Protein AF-A0A266ND96-F1 (afdb_monomer_lite)

Radius of gyration: 17.89 Å; chains: 1; bounding box: 35×26×76 Å

Foldseek 3Di:
DDDPPQDPVNVCVVVLQFFDDVNHGLVVCLVVLLPLVSLVSLLVSQLCSQVVDDQLDGAAGDLSSLLSNLVNCVVVLNLVSNLVSLVSLVVRLVRVCVHPCNVVVVHDPNCPDPSNVSSPPSNVVSVVSVVVVVVVVVVPD

pLDDT: mean 90.9, std 13.11, range [39.69, 98.81]

Organism: NCBI:txid86185

Sequence (141 aa):
MSFPNMSSKDLMRKSNALAVVDGRPTHELADQKYDIDAMLQCCDAEDINYWGQQEGARLCAAPFYFERAAILHRRNKDYSGEIAICMRWKAITDDYKGQSIVKAKHAALTHKGPRSIAILSRPAKAKELLRKQNASAKSGG

Structure (mmCIF, N/CA/C/O backbone):
data_AF-A0A266ND96-F1
#
_entry.id   AF-A0A266ND96-F1
#
loop_
_atom_site.group_PDB
_atom_site.id
_atom_site.type_symbol
_atom_site.label_atom_id
_atom_site.label_alt_id
_atom_site.label_comp_id
_atom_site.label_asym_id
_atom_site.label_entity_id
_atom_site.label_seq_id
_atom_site.pdbx_PDB_ins_code
_atom_site.Cartn_x
_atom_site.Cartn_y
_atom_site.Cartn_z
_atom_site.occupancy
_atom_site.B_iso_or_equiv
_atom_site.auth_seq_id
_atom_site.auth_comp_id
_atom_site.auth_asym_id
_atom_site.auth_atom_id
_atom_site.pdbx_PDB_model_num
ATOM 1 N N . MET A 1 1 ? 2.801 -10.777 -44.236 1.00 39.69 1 MET A N 1
ATOM 2 C CA . MET A 1 1 ? 3.002 -11.139 -42.816 1.00 39.69 1 MET A CA 1
ATOM 3 C C . MET A 1 1 ? 2.271 -10.106 -41.975 1.00 39.69 1 MET A C 1
ATOM 5 O O . MET A 1 1 ? 2.645 -8.945 -42.030 1.00 39.69 1 MET A O 1
ATOM 9 N N . SER A 1 2 ? 1.183 -10.484 -41.300 1.00 43.53 2 SER A N 1
ATOM 10 C CA . SER A 1 2 ? 0.468 -9.578 -40.394 1.00 43.53 2 SER A CA 1
ATOM 11 C C . SER A 1 2 ? 1.126 -9.678 -39.023 1.00 43.53 2 SER A C 1
ATOM 13 O O . SER A 1 2 ? 1.131 -10.758 -38.436 1.00 43.53 2 SER A O 1
ATOM 15 N N . PHE A 1 3 ? 1.708 -8.590 -38.523 1.00 51.47 3 PHE A N 1
ATOM 16 C CA . PHE A 1 3 ? 2.118 -8.537 -37.123 1.00 51.47 3 PHE A CA 1
ATOM 17 C C . PHE A 1 3 ? 0.842 -8.600 -36.270 1.00 51.47 3 PHE A C 1
ATOM 19 O O . PHE A 1 3 ? -0.092 -7.842 -36.548 1.00 51.47 3 PHE A O 1
ATOM 26 N N . PRO A 1 4 ? 0.732 -9.512 -35.287 1.00 61.84 4 PRO A N 1
ATOM 27 C CA . PRO A 1 4 ? -0.412 -9.504 -34.391 1.00 61.84 4 PRO A CA 1
ATOM 28 C C . PRO A 1 4 ? -0.446 -8.149 -33.681 1.00 61.84 4 PRO A C 1
ATOM 30 O O . PRO A 1 4 ? 0.571 -7.697 -33.154 1.00 61.84 4 PRO A O 1
ATOM 33 N N . ASN A 1 5 ? -1.609 -7.498 -33.713 1.00 64.38 5 ASN A N 1
ATOM 34 C CA . ASN A 1 5 ? -1.848 -6.205 -33.084 1.00 64.38 5 ASN A CA 1
ATOM 35 C C . ASN A 1 5 ? -1.831 -6.414 -31.560 1.00 64.38 5 ASN A C 1
ATOM 37 O O . ASN A 1 5 ? -2.857 -6.682 -30.941 1.00 64.38 5 ASN A O 1
ATOM 41 N N . MET A 1 6 ? -0.632 -6.447 -30.981 1.00 61.56 6 MET A N 1
ATOM 42 C CA . MET A 1 6 ? -0.412 -6.764 -29.575 1.00 61.56 6 MET A CA 1
ATOM 43 C C . MET A 1 6 ? -0.661 -5.498 -28.759 1.00 61.56 6 MET A C 1
ATOM 45 O O . MET A 1 6 ? -0.001 -4.481 -28.971 1.00 61.56 6 MET A O 1
ATOM 49 N N . SER A 1 7 ? -1.634 -5.539 -27.850 1.00 73.00 7 SER A N 1
ATOM 50 C CA . SER A 1 7 ? -1.958 -4.386 -27.010 1.00 73.00 7 SER A CA 1
ATOM 51 C C . SER A 1 7 ? -0.814 -4.095 -26.037 1.00 73.00 7 SER A C 1
ATOM 53 O O . SER A 1 7 ? -0.129 -5.014 -25.581 1.00 73.00 7 SER A O 1
ATOM 55 N N . SER A 1 8 ? -0.649 -2.835 -25.620 1.00 63.75 8 SER A N 1
ATOM 56 C CA . SER A 1 8 ? 0.262 -2.475 -24.522 1.00 63.75 8 SER A CA 1
ATOM 57 C C . SER A 1 8 ? 0.001 -3.308 -23.262 1.00 63.75 8 SER A C 1
ATOM 59 O O . SER A 1 8 ? 0.939 -3.624 -22.535 1.00 63.75 8 SER A O 1
ATOM 61 N N . LYS A 1 9 ? -1.254 -3.727 -23.024 1.00 62.34 9 LYS A N 1
ATOM 62 C CA . LYS A 1 9 ? -1.605 -4.650 -21.933 1.00 62.34 9 LYS A CA 1
ATOM 63 C C . LYS A 1 9 ? -0.952 -6.027 -22.103 1.00 62.34 9 LYS A C 1
ATOM 65 O O . LYS A 1 9 ? -0.411 -6.558 -21.137 1.00 62.34 9 LYS A O 1
ATOM 70 N N . ASP A 1 10 ? -0.958 -6.584 -23.311 1.00 65.75 10 ASP A N 1
ATOM 71 C CA . ASP A 1 10 ? -0.377 -7.902 -23.600 1.00 65.75 10 ASP A CA 1
ATOM 72 C C . ASP A 1 10 ? 1.150 -7.882 -23.506 1.00 65.75 10 ASP A C 1
ATOM 74 O O . ASP A 1 10 ? 1.757 -8.831 -23.007 1.00 65.75 10 ASP A O 1
ATOM 78 N N . LEU A 1 11 ? 1.771 -6.777 -23.931 1.00 63.50 11 LEU A N 1
ATOM 79 C CA . LEU A 1 11 ? 3.212 -6.569 -23.808 1.00 63.50 11 LEU A CA 1
ATOM 80 C C . LEU A 1 11 ? 3.641 -6.491 -22.332 1.00 63.50 11 LEU A C 1
ATOM 82 O O . LEU A 1 11 ? 4.574 -7.179 -21.926 1.00 63.50 11 LEU A O 1
ATOM 86 N N . MET A 1 12 ? 2.907 -5.721 -21.521 1.00 65.00 12 MET A N 1
ATOM 87 C CA . MET A 1 12 ? 3.148 -5.554 -20.079 1.00 65.00 12 MET A CA 1
ATOM 88 C C . MET A 1 12 ? 2.914 -6.846 -19.280 1.00 65.00 12 MET A C 1
ATOM 90 O O . MET A 1 12 ? 3.612 -7.129 -18.304 1.00 65.00 12 MET A O 1
ATOM 94 N N . ARG A 1 13 ? 1.929 -7.653 -19.696 1.00 60.56 13 ARG A N 1
ATOM 95 C CA . ARG A 1 13 ? 1.644 -8.961 -19.092 1.00 60.56 13 ARG A CA 1
ATOM 96 C C . ARG A 1 13 ? 2.748 -9.969 -19.406 1.00 60.56 13 ARG A C 1
ATOM 98 O O . ARG A 1 13 ? 3.150 -10.719 -18.526 1.00 60.56 13 ARG A O 1
ATOM 105 N N . LYS A 1 14 ? 3.282 -9.951 -20.634 1.00 58.12 14 LYS A N 1
ATOM 106 C CA . LYS A 1 14 ? 4.436 -10.777 -21.031 1.00 58.12 14 LYS A CA 1
ATOM 107 C C . LYS A 1 14 ? 5.743 -10.348 -20.368 1.00 58.12 14 LYS A C 1
ATOM 109 O O . LYS A 1 14 ? 6.602 -11.193 -20.152 1.00 58.12 14 LYS A O 1
ATOM 114 N N . SER A 1 15 ? 5.896 -9.068 -20.035 1.00 61.22 15 SER A N 1
ATOM 115 C CA . SER A 1 15 ? 7.091 -8.549 -19.364 1.00 61.22 15 SER A CA 1
ATOM 116 C C . SER A 1 15 ? 7.071 -8.720 -17.841 1.00 61.22 15 SER A C 1
ATOM 118 O O . SER A 1 15 ? 7.961 -8.194 -17.180 1.00 61.22 15 SER A O 1
ATOM 120 N N . ASN A 1 16 ? 6.059 -9.394 -17.275 1.00 60.94 16 ASN A N 1
ATOM 121 C CA . ASN A 1 16 ? 5.882 -9.557 -15.828 1.00 60.94 16 ASN A CA 1
ATOM 122 C C . ASN A 1 16 ? 5.851 -8.213 -15.062 1.00 60.94 16 ASN A C 1
ATOM 124 O O . ASN A 1 16 ? 6.281 -8.131 -13.918 1.00 60.94 16 ASN A O 1
ATOM 128 N N . ALA A 1 17 ? 5.395 -7.135 -15.715 1.00 69.81 17 ALA A N 1
ATOM 129 C CA . ALA A 1 17 ? 5.462 -5.780 -15.158 1.00 69.81 17 ALA A CA 1
ATOM 130 C C . ALA A 1 17 ? 4.216 -5.395 -14.342 1.00 69.81 17 ALA A C 1
ATOM 132 O O . ALA A 1 17 ? 4.238 -4.401 -13.617 1.00 69.81 17 ALA A O 1
ATOM 133 N N . LEU A 1 18 ? 3.123 -6.154 -14.470 1.00 84.12 18 LEU A N 1
ATOM 134 C CA . LEU A 1 18 ? 1.852 -5.883 -13.802 1.00 84.12 18 LEU A CA 1
ATOM 135 C C . LEU A 1 18 ? 1.557 -6.950 -12.752 1.00 84.12 18 LEU A C 1
ATOM 137 O O . LEU A 1 18 ? 1.539 -8.139 -13.065 1.00 84.12 18 LEU A O 1
ATOM 141 N N . ALA A 1 19 ? 1.223 -6.504 -11.543 1.00 92.25 19 ALA A N 1
ATOM 142 C CA . ALA A 1 19 ? 0.647 -7.360 -10.519 1.00 92.25 19 ALA A CA 1
ATOM 143 C C . ALA A 1 19 ? -0.711 -7.916 -10.978 1.00 92.25 19 ALA A C 1
ATOM 145 O O . ALA A 1 19 ? -1.517 -7.199 -11.587 1.00 92.25 19 ALA A O 1
ATOM 146 N N . VAL A 1 20 ? -0.971 -9.190 -10.675 1.00 93.06 20 VAL A N 1
ATOM 147 C CA . VAL A 1 20 ? -2.194 -9.896 -11.079 1.00 93.06 20 VAL A CA 1
ATOM 148 C C . VAL A 1 20 ? -2.824 -10.664 -9.918 1.00 93.06 20 VAL A C 1
ATOM 150 O O . VAL A 1 20 ? -2.121 -11.275 -9.120 1.00 93.06 20 VAL A O 1
ATOM 153 N N . VAL A 1 21 ? -4.155 -10.672 -9.872 1.00 93.88 21 VAL A N 1
ATOM 154 C CA . VAL A 1 21 ? -4.988 -11.493 -8.980 1.00 93.88 21 VAL A CA 1
ATOM 155 C C . VAL A 1 21 ? -5.869 -12.361 -9.871 1.00 93.88 21 VAL A C 1
ATOM 157 O O . VAL A 1 21 ? -6.577 -11.832 -10.727 1.00 93.88 21 VAL A O 1
ATOM 160 N N . ASP A 1 22 ? -5.775 -13.686 -9.743 1.00 90.88 22 ASP A N 1
ATOM 161 C CA . ASP A 1 22 ? -6.492 -14.654 -10.593 1.00 90.88 22 ASP A CA 1
ATOM 162 C C . ASP A 1 22 ? -6.347 -14.358 -12.097 1.00 90.88 22 ASP A C 1
ATOM 164 O O . ASP A 1 22 ? -7.289 -14.378 -12.890 1.00 90.88 22 ASP A O 1
ATOM 168 N N . GLY A 1 23 ? -5.123 -13.993 -12.488 1.00 88.62 23 GLY A N 1
ATOM 169 C CA . GLY A 1 23 ? -4.773 -13.605 -13.850 1.00 88.62 23 GLY A CA 1
ATOM 170 C C . GLY A 1 23 ? -5.221 -12.198 -14.254 1.00 88.62 23 GLY A C 1
ATOM 171 O O . GLY A 1 23 ? -4.776 -11.716 -15.293 1.00 88.62 23 GLY A O 1
ATOM 172 N N . ARG A 1 24 ? -6.041 -11.492 -13.477 1.00 91.31 24 ARG A N 1
ATOM 173 C CA . ARG A 1 24 ? -6.498 -10.133 -13.798 1.00 91.31 24 ARG A CA 1
ATOM 174 C C . ARG A 1 24 ? -5.531 -9.087 -13.243 1.00 91.31 24 ARG A C 1
ATOM 176 O O . ARG A 1 24 ? -5.165 -9.183 -12.075 1.00 91.31 24 ARG A O 1
ATOM 183 N N . PRO A 1 25 ? -5.118 -8.075 -14.025 1.00 92.81 25 PRO A N 1
ATOM 184 C CA . PRO A 1 25 ? -4.327 -6.969 -13.497 1.00 92.81 25 PRO A CA 1
ATOM 185 C C . PRO A 1 25 ? -5.027 -6.279 -12.321 1.00 92.81 25 PRO A C 1
ATOM 187 O O . PRO A 1 25 ? -6.227 -6.008 -12.391 1.00 92.81 25 PRO A O 1
ATOM 190 N N . THR A 1 26 ? -4.277 -5.923 -11.277 1.00 94.50 26 THR A N 1
ATOM 191 C CA . THR A 1 26 ? -4.825 -5.297 -10.056 1.00 94.50 26 THR A CA 1
ATOM 192 C C . THR A 1 26 ? -5.664 -4.046 -10.350 1.00 94.50 26 THR A C 1
ATOM 194 O O . THR A 1 26 ? -6.678 -3.805 -9.690 1.00 94.50 26 THR A O 1
ATOM 197 N N . HIS A 1 27 ? -5.312 -3.248 -11.371 1.00 92.88 27 HIS A N 1
ATOM 198 C CA . HIS A 1 27 ? -6.068 -2.041 -11.760 1.00 92.88 27 HIS A CA 1
ATOM 199 C C . HIS A 1 27 ? -7.513 -2.321 -12.186 1.00 92.88 27 HIS A C 1
ATOM 201 O O . HIS A 1 27 ? -8.370 -1.459 -12.011 1.00 92.88 27 HIS A O 1
ATOM 207 N N . GLU A 1 28 ? -7.814 -3.526 -12.669 1.00 94.44 28 GLU A N 1
ATOM 208 C CA . GLU A 1 28 ? -9.177 -3.937 -13.030 1.00 94.44 28 GLU A CA 1
ATOM 209 C C . GLU A 1 28 ? -10.031 -4.314 -11.806 1.00 94.44 28 GLU A C 1
ATOM 211 O O . GLU A 1 28 ? -11.235 -4.529 -11.935 1.00 94.44 28 GLU A O 1
ATOM 216 N N . LEU A 1 29 ? -9.428 -4.384 -10.615 1.00 94.94 29 LEU A N 1
ATOM 217 C CA . LEU A 1 29 ? -10.104 -4.613 -9.334 1.00 94.94 29 LEU A CA 1
ATOM 218 C C . LEU A 1 29 ? -10.293 -3.319 -8.527 1.00 94.94 29 LEU A C 1
ATOM 220 O O . LEU A 1 29 ? -10.800 -3.351 -7.407 1.00 94.94 29 LEU A O 1
ATOM 224 N N . ALA A 1 30 ? -9.917 -2.159 -9.077 1.00 95.25 30 ALA A N 1
ATOM 225 C CA . ALA A 1 30 ? -9.980 -0.882 -8.364 1.00 95.25 30 ALA A CA 1
ATOM 226 C C . ALA A 1 30 ? -11.407 -0.477 -7.940 1.00 95.25 30 ALA A C 1
ATOM 228 O O . ALA A 1 30 ? -11.570 0.223 -6.938 1.00 95.25 30 ALA A O 1
ATOM 229 N N . ASP A 1 31 ? -12.444 -0.936 -8.643 1.00 96.25 31 ASP A N 1
ATOM 230 C CA . ASP A 1 31 ? -13.841 -0.668 -8.276 1.00 96.25 31 ASP A CA 1
ATOM 231 C C . ASP A 1 31 ? -14.291 -1.440 -7.028 1.00 96.25 31 ASP A C 1
ATOM 233 O O . ASP A 1 31 ? -15.176 -0.985 -6.301 1.00 96.25 31 ASP A O 1
ATOM 237 N N . GLN A 1 32 ? -13.597 -2.527 -6.681 1.00 96.62 32 GLN A N 1
ATOM 238 C CA . GLN A 1 32 ? -13.823 -3.306 -5.460 1.00 96.62 32 GLN A CA 1
ATOM 239 C C . GLN A 1 32 ? -13.165 -2.663 -4.227 1.00 96.62 32 GLN A C 1
ATOM 241 O O . GLN A 1 32 ? -12.996 -3.293 -3.192 1.00 96.62 32 GLN A O 1
ATOM 246 N N . LYS A 1 33 ? -12.820 -1.369 -4.281 1.00 96.44 33 LYS A N 1
ATOM 247 C CA . LYS A 1 33 ? -12.107 -0.627 -3.221 1.00 96.44 33 LYS A CA 1
ATOM 248 C C . LYS A 1 33 ? -12.758 -0.625 -1.836 1.00 96.44 33 LYS A C 1
ATOM 250 O O . LYS A 1 33 ? -12.165 -0.075 -0.904 1.00 96.44 33 LYS A O 1
ATOM 255 N N . TYR A 1 34 ? -13.998 -1.083 -1.707 1.00 97.62 34 TYR A N 1
ATOM 256 C CA . TYR A 1 34 ? -14.720 -1.177 -0.436 1.00 97.62 34 TYR A CA 1
ATOM 257 C C . TYR A 1 34 ? -14.737 -2.593 0.149 1.00 97.62 34 TYR A C 1
ATOM 259 O O . TYR A 1 34 ? -15.157 -2.743 1.292 1.00 97.62 34 TYR A O 1
ATOM 267 N N . ASP A 1 35 ? -14.265 -3.579 -0.609 1.00 97.94 35 ASP A N 1
ATOM 268 C CA . ASP A 1 35 ? -14.108 -4.969 -0.204 1.00 97.94 35 ASP A CA 1
ATOM 269 C C . ASP A 1 35 ? -12.700 -5.165 0.378 1.00 97.94 35 ASP A C 1
ATOM 271 O O . ASP A 1 35 ? -11.700 -4.820 -0.258 1.00 97.94 35 ASP A O 1
ATOM 275 N N . ILE A 1 36 ? -12.617 -5.640 1.623 1.00 97.81 36 ILE A N 1
ATOM 276 C CA . ILE A 1 36 ? -11.327 -5.834 2.293 1.00 97.81 36 ILE A CA 1
ATOM 277 C C . ILE A 1 36 ? -10.551 -6.990 1.671 1.00 97.81 36 ILE A C 1
ATOM 279 O O . ILE A 1 36 ? -9.354 -6.833 1.442 1.00 97.81 36 ILE A O 1
ATOM 283 N N . ASP A 1 37 ? -11.214 -8.091 1.332 1.00 98.00 37 ASP A N 1
ATOM 284 C CA . ASP A 1 37 ? -10.555 -9.294 0.832 1.00 98.00 37 ASP A CA 1
ATOM 285 C C . ASP A 1 37 ? -9.969 -9.024 -0.555 1.00 98.00 37 ASP A C 1
ATOM 287 O O . ASP A 1 37 ? -8.792 -9.298 -0.796 1.00 98.00 37 ASP A O 1
ATOM 291 N N . ALA A 1 38 ? -10.723 -8.337 -1.419 1.00 97.75 38 ALA A N 1
ATOM 292 C CA . ALA A 1 38 ? -10.223 -7.904 -2.723 1.00 97.75 38 ALA A CA 1
ATOM 293 C C . ALA A 1 38 ? -9.006 -6.965 -2.605 1.00 97.75 38 ALA A C 1
ATOM 295 O O . ALA A 1 38 ? -8.040 -7.075 -3.363 1.00 97.75 38 ALA A O 1
ATOM 296 N N . MET A 1 39 ? -9.015 -6.024 -1.650 1.00 98.44 39 MET A N 1
ATOM 297 C CA . MET A 1 39 ? -7.873 -5.122 -1.450 1.00 98.44 39 MET A CA 1
ATOM 298 C C . MET A 1 39 ? -6.655 -5.836 -0.868 1.00 98.44 39 MET A C 1
ATOM 300 O O . MET A 1 39 ? -5.534 -5.480 -1.232 1.00 98.44 39 MET A O 1
ATOM 304 N N . LEU A 1 40 ? -6.852 -6.833 -0.003 1.00 98.56 40 LEU A N 1
ATOM 305 C CA . LEU A 1 40 ? -5.769 -7.654 0.533 1.00 98.56 40 LEU A CA 1
ATOM 306 C C . LEU A 1 40 ? -5.133 -8.520 -0.555 1.00 98.56 40 LEU A C 1
ATOM 308 O O . LEU A 1 40 ? -3.913 -8.485 -0.699 1.00 98.56 40 LEU A O 1
ATOM 312 N N . GLN A 1 41 ? -5.939 -9.174 -1.394 1.00 98.31 41 GLN A N 1
ATOM 313 C CA . GLN A 1 41 ? -5.445 -9.914 -2.559 1.00 98.31 41 GLN A CA 1
ATOM 314 C C . GLN A 1 41 ? -4.633 -9.017 -3.500 1.00 98.31 41 GLN A C 1
ATOM 316 O O . GLN A 1 41 ? -3.557 -9.402 -3.957 1.00 98.31 41 GLN A O 1
ATOM 321 N N . CYS A 1 42 ? -5.096 -7.787 -3.750 1.00 98.31 42 CYS A N 1
ATOM 322 C CA . CYS A 1 42 ? -4.317 -6.820 -4.518 1.00 98.31 42 CYS A CA 1
ATOM 323 C C . CYS A 1 42 ? -3.009 -6.427 -3.816 1.00 98.31 42 CYS A C 1
ATOM 325 O O . CYS A 1 42 ? -1.989 -6.323 -4.486 1.00 98.31 42 CYS A O 1
ATOM 327 N N . CYS A 1 43 ? -2.997 -6.225 -2.492 1.00 98.56 43 CYS A N 1
ATOM 328 C CA . CYS A 1 43 ? -1.751 -5.956 -1.762 1.00 98.56 43 CYS A CA 1
ATOM 329 C C . CYS A 1 43 ? -0.759 -7.119 -1.901 1.00 98.56 43 CYS A C 1
ATOM 331 O O . CYS A 1 43 ? 0.429 -6.883 -2.106 1.00 98.56 43 CYS A O 1
ATOM 333 N N . ASP A 1 44 ? -1.238 -8.361 -1.813 1.00 98.31 44 ASP A N 1
ATOM 334 C CA . ASP A 1 44 ? -0.411 -9.562 -1.949 1.00 98.31 44 ASP A CA 1
ATOM 335 C C . ASP A 1 44 ? 0.166 -9.685 -3.361 1.00 98.31 44 ASP A C 1
ATOM 337 O O . ASP A 1 44 ? 1.368 -9.895 -3.517 1.00 98.31 44 ASP A O 1
ATOM 341 N N . ALA A 1 45 ? -0.654 -9.462 -4.390 1.00 97.69 45 ALA A N 1
ATOM 342 C CA . ALA A 1 45 ? -0.199 -9.445 -5.776 1.00 97.69 45 ALA A CA 1
ATOM 343 C C . ALA A 1 45 ? 0.845 -8.348 -6.037 1.00 97.69 45 ALA A C 1
ATOM 345 O O . ALA A 1 45 ? 1.844 -8.593 -6.713 1.00 97.69 45 ALA A O 1
ATOM 346 N N . GLU A 1 46 ? 0.633 -7.143 -5.501 1.00 97.75 46 GLU A N 1
ATOM 347 C CA . GLU A 1 46 ? 1.570 -6.023 -5.633 1.00 97.75 46 GLU A CA 1
ATOM 348 C C . GLU A 1 46 ? 2.894 -6.292 -4.907 1.00 97.75 46 GLU A C 1
ATOM 350 O O . GLU A 1 46 ? 3.952 -6.005 -5.464 1.00 97.75 46 GLU A O 1
ATOM 355 N N . ASP A 1 47 ? 2.860 -6.883 -3.708 1.00 97.12 47 ASP A N 1
ATOM 356 C CA . ASP A 1 47 ? 4.070 -7.290 -2.986 1.00 97.12 47 ASP A CA 1
ATOM 357 C C . ASP A 1 47 ? 4.835 -8.374 -3.748 1.00 97.12 47 ASP A C 1
ATOM 359 O O . ASP A 1 47 ? 6.028 -8.218 -4.005 1.00 97.12 47 ASP A O 1
ATOM 363 N N . ILE A 1 48 ? 4.162 -9.457 -4.147 1.00 96.44 48 ILE A N 1
ATOM 364 C CA . ILE A 1 48 ? 4.787 -10.562 -4.890 1.00 96.44 48 ILE A CA 1
ATOM 365 C C . ILE A 1 48 ? 5.414 -10.037 -6.183 1.00 96.44 48 ILE A C 1
ATOM 367 O O . ILE A 1 48 ? 6.563 -10.358 -6.488 1.00 96.44 48 ILE A O 1
ATOM 371 N N . ASN A 1 49 ? 4.698 -9.184 -6.916 1.00 95.75 49 ASN A N 1
ATOM 372 C CA . ASN A 1 49 ? 5.214 -8.559 -8.127 1.00 95.75 49 ASN A CA 1
ATOM 373 C C . ASN A 1 49 ? 6.406 -7.637 -7.832 1.00 95.75 49 ASN A C 1
ATOM 375 O O . ASN A 1 49 ? 7.406 -7.673 -8.544 1.00 95.75 49 ASN A O 1
ATOM 379 N N . TYR A 1 50 ? 6.339 -6.812 -6.786 1.00 96.06 50 TYR A N 1
ATOM 380 C CA . TYR A 1 50 ? 7.439 -5.926 -6.413 1.00 96.06 50 TYR A CA 1
ATOM 381 C C . TYR A 1 50 ? 8.703 -6.712 -6.067 1.00 96.06 50 TYR A C 1
ATOM 383 O O . TYR A 1 50 ? 9.761 -6.449 -6.641 1.00 96.06 50 TYR A O 1
ATOM 391 N N . TRP A 1 51 ? 8.595 -7.696 -5.170 1.00 96.25 51 TRP A N 1
ATOM 392 C CA . TRP A 1 51 ? 9.722 -8.487 -4.671 1.00 96.25 51 TRP A CA 1
ATOM 393 C C . TRP A 1 51 ? 10.225 -9.534 -5.677 1.00 96.25 51 TRP A C 1
ATOM 395 O O . TRP A 1 51 ? 11.406 -9.880 -5.646 1.00 96.25 51 TRP A O 1
ATOM 405 N N . GLY A 1 52 ? 9.391 -9.957 -6.631 1.00 94.25 52 GLY A N 1
ATOM 406 C CA . GLY A 1 52 ? 9.774 -10.853 -7.728 1.00 94.25 52 GLY A CA 1
ATOM 407 C C . GLY A 1 52 ? 10.556 -10.189 -8.869 1.00 94.25 52 GLY A C 1
ATOM 408 O O . GLY A 1 52 ? 11.145 -10.887 -9.691 1.00 94.25 52 GLY A O 1
ATOM 409 N N . GLN A 1 53 ? 10.587 -8.854 -8.936 1.00 93.19 53 GLN A N 1
ATOM 410 C CA . GLN A 1 53 ? 11.375 -8.120 -9.9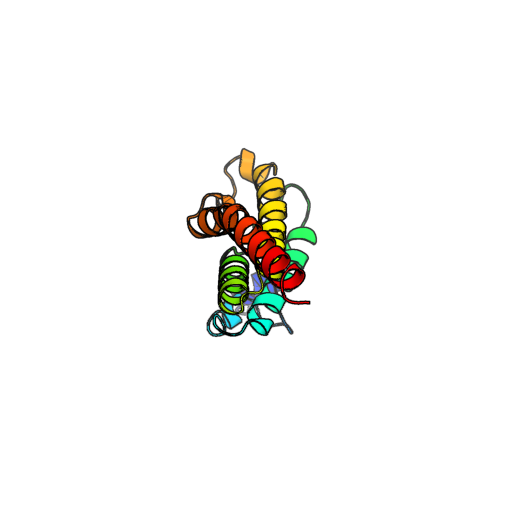34 1.00 93.19 53 GLN A CA 1
ATOM 411 C C . GLN A 1 53 ? 12.886 -8.163 -9.651 1.00 93.19 53 GLN A C 1
ATOM 413 O O . GLN A 1 53 ? 13.336 -8.510 -8.559 1.00 93.19 53 GLN A O 1
ATOM 418 N N . GLN A 1 54 ? 13.690 -7.765 -10.640 1.00 91.38 54 GLN A N 1
ATOM 419 C CA . GLN A 1 54 ? 15.137 -7.653 -10.478 1.00 91.38 54 GLN A CA 1
ATOM 420 C C . GLN A 1 54 ? 15.503 -6.504 -9.526 1.00 91.38 54 GLN A C 1
ATOM 422 O O . GLN A 1 54 ? 15.075 -5.361 -9.707 1.00 91.38 54 GLN A O 1
ATOM 427 N N . GLU A 1 55 ? 16.341 -6.798 -8.530 1.00 92.12 55 GLU A N 1
ATOM 428 C CA . GLU A 1 55 ? 16.858 -5.796 -7.599 1.00 92.12 55 GLU A CA 1
ATOM 429 C C . GLU A 1 55 ? 17.614 -4.675 -8.332 1.00 92.12 55 GLU A C 1
ATOM 431 O O . GLU A 1 55 ? 18.344 -4.905 -9.295 1.00 92.12 55 GLU A O 1
ATOM 436 N N . GLY A 1 56 ? 17.411 -3.433 -7.884 1.00 90.50 56 GLY A N 1
ATOM 437 C CA . GLY A 1 56 ? 18.008 -2.240 -8.485 1.00 90.50 56 GLY A CA 1
ATOM 438 C C . GLY A 1 56 ? 17.270 -1.698 -9.714 1.00 90.50 56 GLY A C 1
ATOM 439 O O . GLY A 1 56 ? 17.562 -0.567 -10.113 1.00 90.50 56 GLY A O 1
ATOM 440 N N . ALA A 1 57 ? 16.313 -2.455 -10.266 1.00 90.06 57 ALA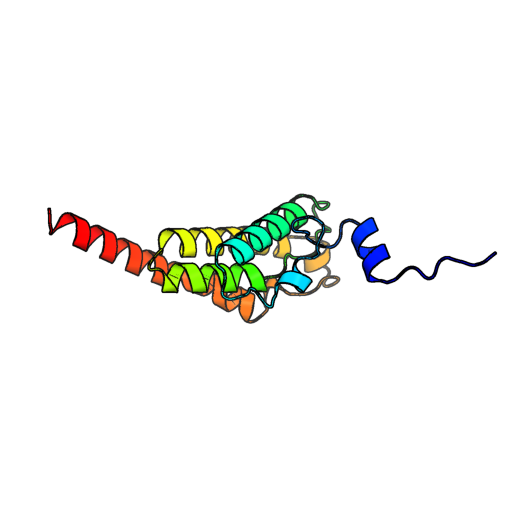 A N 1
ATOM 441 C CA . ALA A 1 57 ? 15.483 -2.072 -11.408 1.00 90.06 57 ALA A CA 1
ATOM 442 C C . ALA A 1 57 ? 13.973 -2.351 -11.212 1.00 90.06 57 ALA A C 1
ATOM 444 O O . ALA A 1 57 ? 13.223 -2.387 -12.187 1.00 90.06 57 ALA A O 1
ATOM 445 N N . ARG A 1 58 ? 13.503 -2.545 -9.972 1.00 93.31 58 ARG A N 1
ATOM 446 C CA . ARG A 1 58 ? 12.090 -2.821 -9.671 1.00 93.31 58 ARG A CA 1
ATOM 447 C C . ARG A 1 58 ? 11.242 -1.580 -9.932 1.00 93.31 58 ARG A C 1
ATOM 449 O O . ARG A 1 58 ? 11.528 -0.502 -9.410 1.00 93.31 58 ARG A O 1
ATOM 456 N N . LEU A 1 59 ? 10.142 -1.751 -10.649 1.00 92.81 59 LEU A N 1
ATOM 457 C CA . LEU A 1 59 ? 9.036 -0.807 -10.705 1.00 92.81 59 LEU A CA 1
ATOM 458 C C . LEU A 1 59 ? 8.304 -0.799 -9.360 1.00 92.81 59 LEU A C 1
ATOM 460 O O . LEU A 1 59 ? 8.077 -1.847 -8.758 1.00 92.81 59 LEU A O 1
ATOM 464 N N . CYS A 1 60 ? 7.933 0.391 -8.885 1.00 94.88 60 CYS A N 1
ATOM 465 C CA . CYS A 1 60 ? 7.234 0.539 -7.609 1.00 94.88 60 CYS A CA 1
ATOM 466 C C . CYS A 1 60 ? 5.857 -0.131 -7.645 1.00 94.88 60 CYS A C 1
ATOM 468 O O . CYS A 1 60 ? 5.130 0.024 -8.627 1.00 94.88 60 CYS A O 1
ATOM 470 N N . ALA A 1 61 ? 5.474 -0.774 -6.542 1.00 96.38 61 ALA A N 1
ATOM 471 C CA . ALA A 1 61 ? 4.105 -1.224 -6.322 1.00 96.38 61 ALA A CA 1
ATOM 472 C C . ALA A 1 61 ? 3.110 -0.050 -6.333 1.00 96.38 61 ALA A C 1
ATOM 474 O O . ALA A 1 61 ? 3.449 1.093 -5.995 1.00 96.38 61 ALA A O 1
ATOM 475 N N . ALA A 1 62 ? 1.853 -0.333 -6.667 1.00 95.88 62 ALA A N 1
ATOM 476 C CA . ALA A 1 62 ? 0.792 0.665 -6.645 1.00 95.88 62 ALA A CA 1
ATOM 477 C C . ALA A 1 62 ? 0.318 0.959 -5.199 1.00 95.88 62 ALA A C 1
ATOM 479 O O . ALA A 1 62 ? -0.302 0.101 -4.570 1.00 95.88 62 ALA A O 1
ATOM 480 N N . PRO A 1 63 ? 0.483 2.191 -4.660 1.00 98.00 63 PRO A N 1
ATOM 481 C CA . PRO A 1 63 ? 0.085 2.517 -3.282 1.00 98.00 63 PRO A CA 1
ATOM 482 C C . PRO A 1 63 ? -1.428 2.462 -3.041 1.00 98.00 63 PRO A C 1
ATOM 484 O O . PRO A 1 63 ? -1.870 2.443 -1.896 1.00 98.00 63 PRO A O 1
ATOM 487 N N . PHE A 1 64 ? -2.237 2.490 -4.103 1.00 98.19 64 PHE A N 1
ATOM 488 C CA . PHE A 1 64 ? -3.694 2.552 -4.006 1.00 98.19 64 PHE A CA 1
ATOM 489 C C . PHE A 1 64 ? -4.268 1.433 -3.125 1.00 98.19 64 PHE A C 1
ATOM 491 O O . PHE A 1 64 ? -5.048 1.721 -2.219 1.00 98.19 64 PHE A O 1
ATOM 498 N N . TYR A 1 65 ? -3.857 0.184 -3.346 1.00 98.44 65 TYR A N 1
ATOM 499 C CA . TYR A 1 65 ? -4.416 -0.973 -2.638 1.00 98.44 65 TYR A CA 1
ATOM 500 C C . TYR A 1 65 ? -4.023 -0.983 -1.163 1.00 98.44 65 TYR A C 1
ATOM 502 O O . TYR A 1 65 ? -4.887 -1.152 -0.306 1.00 98.44 65 TYR A O 1
ATOM 510 N N . PHE A 1 66 ? -2.760 -0.669 -0.858 1.00 98.75 66 PHE A N 1
ATOM 511 C CA . PHE A 1 66 ? -2.273 -0.536 0.516 1.00 98.75 66 PHE A CA 1
ATOM 512 C C . PHE A 1 66 ? -3.026 0.558 1.283 1.00 98.75 66 PHE A C 1
ATOM 514 O O . PHE A 1 66 ? -3.421 0.366 2.433 1.00 98.75 66 PHE A O 1
ATOM 521 N N . GLU A 1 67 ? -3.289 1.706 0.652 1.00 98.75 67 GLU A N 1
ATOM 522 C CA . GLU A 1 67 ? -4.082 2.765 1.279 1.00 98.75 67 GLU A CA 1
ATOM 523 C C . GLU A 1 67 ? -5.525 2.315 1.543 1.00 98.75 67 GLU A C 1
ATOM 525 O O . GLU A 1 67 ? -6.062 2.558 2.629 1.00 98.75 67 GLU A O 1
ATOM 530 N N . ARG A 1 68 ? -6.161 1.649 0.570 1.00 98.62 68 ARG A N 1
ATOM 531 C CA . ARG A 1 68 ? -7.535 1.152 0.712 1.00 98.62 68 ARG A CA 1
ATOM 532 C C . ARG A 1 68 ? -7.649 0.082 1.792 1.00 98.62 68 ARG A C 1
ATOM 534 O O . ARG A 1 68 ? -8.523 0.218 2.647 1.00 98.62 68 ARG A O 1
ATOM 541 N N . ALA A 1 69 ? -6.757 -0.904 1.816 1.00 98.75 69 ALA A N 1
ATOM 542 C CA . ALA A 1 69 ? -6.723 -1.929 2.854 1.00 98.75 69 ALA A CA 1
ATOM 543 C C . ALA A 1 69 ? -6.512 -1.309 4.249 1.00 98.75 69 ALA A C 1
ATOM 545 O O . ALA A 1 69 ? -7.278 -1.594 5.169 1.00 98.75 69 ALA A O 1
ATOM 546 N N . ALA A 1 70 ? -5.577 -0.362 4.401 1.00 98.75 70 ALA A N 1
ATOM 547 C CA . ALA A 1 70 ? -5.361 0.337 5.672 1.00 98.75 70 ALA A CA 1
ATOM 548 C C . ALA A 1 70 ? -6.605 1.121 6.147 1.00 98.75 70 ALA A C 1
ATOM 550 O O . ALA A 1 70 ? -6.939 1.117 7.335 1.00 98.75 70 ALA A O 1
ATOM 551 N N . ILE A 1 71 ? -7.329 1.777 5.228 1.00 98.69 71 ILE A N 1
ATOM 552 C CA . ILE A 1 71 ? -8.607 2.445 5.531 1.00 98.69 71 ILE A CA 1
ATOM 553 C C . ILE A 1 71 ? -9.660 1.438 6.009 1.00 98.69 71 ILE A C 1
ATOM 555 O O . ILE A 1 71 ? -10.369 1.718 6.977 1.00 98.69 71 ILE A O 1
ATOM 559 N N . LEU A 1 72 ? -9.791 0.300 5.327 1.00 98.75 72 LEU A N 1
ATOM 560 C CA . LEU A 1 72 ? -10.807 -0.709 5.628 1.00 98.75 72 LEU A CA 1
ATOM 561 C C . LEU A 1 72 ? -10.548 -1.395 6.975 1.00 98.75 72 LEU A C 1
ATOM 563 O O . LEU A 1 72 ? -11.464 -1.455 7.794 1.00 98.75 72 LEU A O 1
ATOM 567 N N . HIS A 1 73 ? -9.301 -1.768 7.274 1.00 98.75 73 HIS A N 1
ATOM 568 C CA . HIS A 1 73 ? -8.913 -2.258 8.601 1.00 98.75 73 HIS A CA 1
ATOM 569 C C . HIS A 1 73 ? -9.286 -1.268 9.714 1.00 98.75 73 HIS A C 1
ATOM 571 O O . HIS A 1 73 ? -9.937 -1.640 10.693 1.00 98.75 73 HIS A O 1
ATOM 577 N N . ARG A 1 74 ? -8.983 0.028 9.534 1.00 98.44 74 ARG A N 1
ATOM 578 C CA . ARG A 1 74 ? -9.371 1.067 10.502 1.00 98.44 74 ARG A CA 1
ATOM 579 C C . ARG A 1 74 ? -10.884 1.162 10.692 1.00 98.44 74 ARG A C 1
ATOM 581 O O . ARG A 1 74 ? -11.337 1.316 11.826 1.00 98.44 74 ARG A O 1
ATOM 588 N N . ARG A 1 75 ? -11.671 1.085 9.613 1.00 98.00 75 ARG A N 1
ATOM 589 C CA . ARG A 1 75 ? -13.145 1.097 9.695 1.00 98.00 75 ARG A CA 1
ATOM 590 C C . ARG A 1 75 ? -13.676 -0.092 10.496 1.00 98.00 75 ARG A C 1
ATOM 592 O O . ARG A 1 75 ? -14.613 0.088 11.268 1.00 98.00 75 ARG A O 1
ATOM 599 N N . ASN A 1 76 ? -13.025 -1.246 10.384 1.00 97.69 76 ASN A N 1
ATOM 600 C CA . ASN A 1 76 ? -13.362 -2.462 11.124 1.00 97.69 76 ASN A CA 1
ATOM 601 C C . ASN A 1 76 ? -12.779 -2.491 12.553 1.00 97.69 76 ASN A C 1
ATOM 603 O O . ASN A 1 76 ? -12.919 -3.493 13.246 1.00 97.69 76 ASN A O 1
ATOM 607 N N . LYS A 1 77 ? -12.137 -1.401 13.013 1.00 97.81 77 LYS A N 1
ATOM 608 C CA . LYS A 1 77 ? -11.399 -1.316 14.291 1.00 97.81 77 LYS A CA 1
ATOM 609 C C . LYS A 1 77 ? -10.298 -2.379 14.438 1.00 97.81 77 LYS A C 1
ATOM 611 O O . LYS A 1 77 ? -9.856 -2.659 15.552 1.00 97.81 77 LYS A O 1
ATOM 616 N N . ASP A 1 78 ? -9.826 -2.925 13.321 1.00 98.50 78 ASP A N 1
ATOM 617 C CA . ASP A 1 78 ? -8.663 -3.800 13.264 1.00 98.50 78 ASP A CA 1
ATOM 618 C C . ASP A 1 78 ? -7.400 -2.951 13.089 1.00 98.50 78 ASP A C 1
ATOM 620 O O . ASP A 1 78 ? -6.866 -2.747 11.998 1.00 98.50 78 ASP A O 1
ATOM 624 N N . TYR A 1 79 ? -6.927 -2.392 14.197 1.00 98.69 79 TYR A N 1
ATOM 625 C CA . TYR A 1 79 ? -5.731 -1.554 14.182 1.00 98.69 79 TYR A CA 1
ATOM 626 C C . TYR A 1 79 ? -4.451 -2.362 13.946 1.00 98.69 79 TYR A C 1
ATOM 628 O O . TYR A 1 79 ? -3.463 -1.797 13.479 1.00 98.69 79 TYR A O 1
ATOM 636 N N . SER A 1 80 ? -4.462 -3.663 14.253 1.00 98.56 80 SER A N 1
ATOM 637 C CA . SER A 1 80 ? -3.335 -4.555 13.975 1.00 98.56 80 SER A CA 1
ATOM 638 C C . SER A 1 80 ? -3.151 -4.719 12.465 1.00 98.56 80 SER A C 1
ATOM 640 O O . SER A 1 80 ? -2.059 -4.470 11.949 1.00 98.56 80 SER A O 1
ATOM 642 N N . GLY A 1 81 ? -4.234 -5.025 11.743 1.00 98.56 81 GLY A N 1
ATOM 643 C CA . GLY A 1 81 ? -4.226 -5.138 10.286 1.00 98.56 81 GLY A CA 1
ATOM 644 C C . GLY A 1 81 ? -3.865 -3.826 9.587 1.00 98.56 81 GLY A C 1
ATOM 645 O O . GLY A 1 81 ? -3.048 -3.823 8.666 1.00 98.56 81 GLY A O 1
ATOM 646 N N . GLU A 1 82 ? -4.359 -2.681 10.083 1.00 98.75 82 GLU A N 1
ATOM 647 C CA . GLU A 1 82 ? -3.947 -1.364 9.567 1.00 98.75 82 GLU A CA 1
ATOM 648 C C . GLU A 1 82 ? -2.423 -1.182 9.663 1.00 98.75 82 GLU A C 1
ATOM 650 O O . GLU A 1 82 ? -1.783 -0.791 8.684 1.00 98.75 82 GLU A O 1
ATOM 655 N N . ILE A 1 83 ? -1.827 -1.488 10.824 1.00 98.81 83 ILE A N 1
ATOM 656 C CA . ILE A 1 83 ? -0.374 -1.397 11.018 1.00 98.81 83 ILE A CA 1
ATOM 657 C C . ILE A 1 83 ? 0.352 -2.344 10.063 1.00 98.81 83 ILE A C 1
ATOM 659 O O . ILE A 1 83 ? 1.308 -1.912 9.421 1.00 98.81 83 ILE A O 1
ATOM 663 N N . ALA A 1 84 ? -0.087 -3.599 9.950 1.00 98.69 84 ALA A N 1
ATOM 664 C CA . ALA A 1 84 ? 0.555 -4.598 9.099 1.00 98.69 84 ALA A CA 1
ATOM 665 C C . ALA A 1 84 ? 0.632 -4.136 7.634 1.00 98.69 84 ALA A C 1
ATOM 667 O O . ALA A 1 84 ? 1.712 -4.140 7.041 1.00 98.69 84 ALA A O 1
ATOM 668 N N . ILE A 1 85 ? -0.475 -3.632 7.079 1.00 98.69 85 ILE A N 1
ATOM 669 C CA . ILE A 1 85 ? -0.518 -3.111 5.705 1.00 98.69 85 ILE A CA 1
ATOM 670 C C . ILE A 1 85 ? 0.389 -1.891 5.528 1.00 98.69 85 ILE A C 1
ATOM 672 O O . ILE A 1 85 ? 1.141 -1.806 4.555 1.00 98.69 85 ILE A O 1
ATOM 676 N N . CYS A 1 86 ? 0.377 -0.951 6.476 1.00 98.81 86 CYS A N 1
ATOM 677 C CA . CYS A 1 86 ? 1.264 0.208 6.400 1.00 98.81 86 CYS A CA 1
ATOM 678 C C . CYS A 1 86 ? 2.749 -0.180 6.484 1.00 98.81 86 CYS A C 1
ATOM 680 O O . CYS A 1 86 ? 3.583 0.463 5.845 1.00 98.81 86 CYS A O 1
ATOM 682 N N . MET A 1 87 ? 3.093 -1.219 7.250 1.00 98.62 87 MET A N 1
ATOM 683 C CA . MET A 1 87 ? 4.470 -1.709 7.355 1.00 98.62 87 MET A CA 1
ATOM 684 C C . MET A 1 87 ? 4.936 -2.415 6.076 1.00 98.62 87 MET A C 1
ATOM 686 O O . MET A 1 87 ? 6.087 -2.220 5.688 1.00 98.62 87 MET A O 1
ATOM 690 N N . ARG A 1 88 ? 4.050 -3.145 5.384 1.00 98.56 88 ARG A N 1
ATOM 691 C CA . ARG A 1 88 ? 4.329 -3.711 4.049 1.00 98.56 88 ARG A CA 1
ATOM 692 C C . ARG A 1 88 ? 4.674 -2.610 3.043 1.00 98.56 88 ARG A C 1
ATOM 694 O O . ARG A 1 88 ? 5.755 -2.623 2.458 1.00 98.56 88 ARG A O 1
ATOM 701 N N . TRP A 1 89 ? 3.835 -1.572 2.950 1.00 98.69 89 TRP A N 1
ATOM 702 C CA . TRP A 1 89 ? 4.125 -0.409 2.100 1.00 98.69 89 TRP A CA 1
ATOM 703 C C . TRP A 1 89 ? 5.435 0.288 2.491 1.00 98.69 89 TRP A C 1
ATOM 705 O O . TRP A 1 89 ? 6.239 0.643 1.630 1.00 98.69 89 TRP A O 1
ATOM 715 N N . LYS A 1 90 ? 5.687 0.460 3.795 1.00 98.56 90 LYS A N 1
ATOM 716 C CA . LYS A 1 90 ? 6.936 1.055 4.277 1.00 98.56 90 LYS A CA 1
ATOM 717 C C . LYS A 1 90 ? 8.159 0.280 3.781 1.00 98.56 90 LYS A C 1
ATOM 719 O O . LYS A 1 90 ? 9.080 0.921 3.277 1.00 98.56 90 LYS A O 1
ATOM 724 N N . ALA A 1 91 ? 8.145 -1.050 3.869 1.00 98.50 91 ALA A N 1
ATOM 725 C CA . ALA A 1 91 ? 9.231 -1.895 3.377 1.00 98.50 91 ALA A CA 1
ATOM 726 C C . ALA A 1 91 ? 9.485 -1.683 1.874 1.00 98.50 91 ALA A C 1
ATOM 728 O O . ALA A 1 91 ? 10.623 -1.416 1.489 1.00 98.50 91 ALA A O 1
ATOM 729 N N . ILE A 1 92 ? 8.427 -1.678 1.050 1.00 98.31 92 ILE A N 1
ATOM 730 C CA . ILE A 1 92 ? 8.531 -1.362 -0.386 1.00 98.31 92 ILE A CA 1
ATOM 731 C C . ILE A 1 92 ? 9.166 0.015 -0.594 1.00 98.31 92 ILE A C 1
ATOM 733 O O . ILE A 1 92 ? 10.097 0.156 -1.379 1.00 98.31 92 ILE A O 1
ATOM 737 N N . THR A 1 93 ? 8.690 1.056 0.097 1.00 97.94 93 THR A N 1
ATOM 738 C CA . THR A 1 93 ? 9.215 2.416 -0.117 1.00 97.94 93 THR A CA 1
ATOM 739 C C . THR A 1 93 ? 10.662 2.587 0.330 1.00 97.94 93 THR A C 1
ATOM 741 O O . THR A 1 93 ? 11.399 3.359 -0.290 1.00 97.94 93 THR A O 1
ATOM 744 N N . ASP A 1 94 ? 11.065 1.896 1.398 1.00 97.62 94 ASP A N 1
ATOM 745 C CA . ASP A 1 94 ? 12.427 1.943 1.917 1.00 97.62 94 ASP A CA 1
ATOM 746 C C . ASP A 1 94 ? 13.419 1.273 0.961 1.00 97.62 94 ASP A C 1
ATOM 748 O O . ASP A 1 94 ? 14.500 1.825 0.755 1.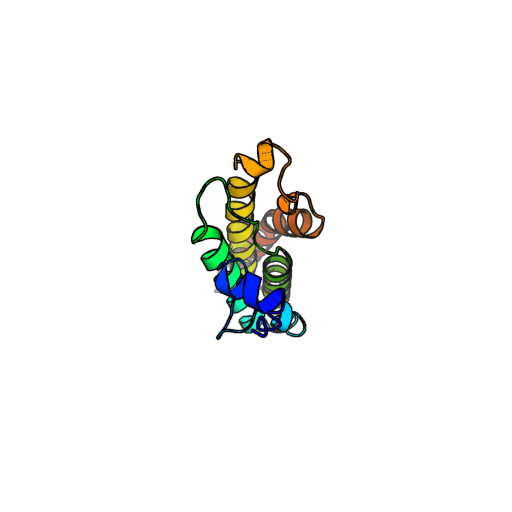00 97.62 94 ASP A O 1
ATOM 752 N N . ASP A 1 95 ? 13.027 0.163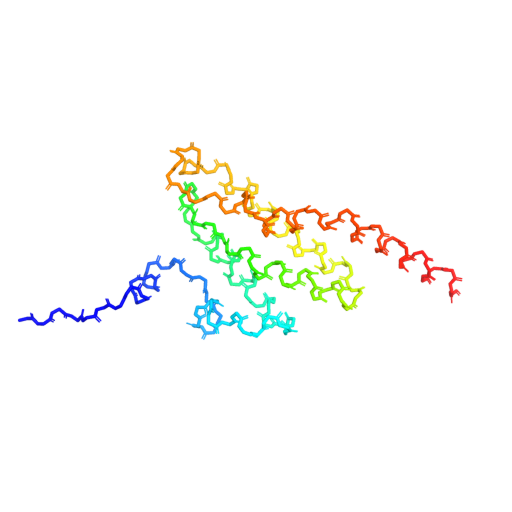 0.332 1.00 97.62 95 ASP A N 1
ATOM 753 C CA . ASP A 1 95 ? 13.795 -0.483 -0.736 1.00 97.62 95 ASP A CA 1
ATOM 754 C C . ASP A 1 95 ? 13.789 0.364 -2.020 1.00 97.62 95 ASP A C 1
ATOM 756 O O . ASP A 1 95 ? 14.842 0.736 -2.541 1.00 97.62 95 ASP A O 1
ATOM 760 N N . TYR A 1 96 ? 12.605 0.778 -2.483 1.00 96.94 96 TYR A N 1
ATOM 761 C CA . TYR A 1 96 ? 12.421 1.480 -3.755 1.00 96.94 96 TYR A CA 1
ATOM 762 C C . TYR A 1 96 ? 13.259 2.755 -3.851 1.00 96.94 96 TYR A C 1
ATOM 764 O O . TYR A 1 96 ? 13.957 2.977 -4.839 1.00 96.94 96 TYR A O 1
ATOM 772 N N . LYS A 1 97 ? 13.265 3.588 -2.802 1.00 95.56 97 LYS A N 1
ATOM 773 C CA . LYS A 1 97 ? 14.074 4.821 -2.778 1.00 95.56 97 LYS A CA 1
ATOM 774 C C . LYS A 1 97 ? 15.588 4.550 -2.836 1.00 95.56 97 LYS A C 1
ATOM 776 O O . LYS A 1 97 ? 16.355 5.447 -3.184 1.00 95.56 97 LYS A O 1
ATOM 781 N N . GLY A 1 98 ? 16.021 3.346 -2.456 1.00 94.94 98 GLY A N 1
ATOM 782 C CA . GLY A 1 98 ? 17.415 2.912 -2.453 1.00 94.94 98 GLY A CA 1
ATOM 783 C C . GLY A 1 98 ? 17.934 2.473 -3.823 1.00 94.94 98 GLY A C 1
ATOM 784 O O . GLY A 1 98 ? 19.153 2.467 -4.022 1.00 94.94 98 GLY A O 1
ATOM 785 N N . GLN A 1 99 ? 17.039 2.168 -4.764 1.00 93.69 99 GLN A N 1
ATOM 786 C CA . GLN A 1 99 ? 17.389 1.601 -6.062 1.00 93.69 99 GLN A CA 1
ATOM 787 C C . GLN A 1 99 ? 18.150 2.574 -6.970 1.00 93.69 99 GLN A C 1
ATOM 789 O O . GLN A 1 99 ? 17.878 3.780 -7.003 1.00 93.69 99 GLN A O 1
ATOM 794 N N . SER A 1 100 ? 19.073 2.030 -7.766 1.00 93.12 100 SER A N 1
ATOM 795 C CA . SER A 1 100 ? 19.917 2.797 -8.689 1.00 93.12 100 SER A CA 1
ATOM 796 C C . SER A 1 100 ? 19.096 3.594 -9.701 1.00 93.12 100 SER A C 1
ATOM 798 O O . SER A 1 100 ? 19.371 4.776 -9.898 1.00 93.12 100 SER A O 1
ATOM 800 N N . ILE A 1 101 ? 18.035 3.006 -10.270 1.00 92.06 101 ILE A N 1
ATOM 801 C CA . ILE A 1 101 ? 17.159 3.698 -11.232 1.00 92.06 101 ILE A CA 1
ATOM 802 C C . ILE A 1 101 ? 16.418 4.896 -10.614 1.00 92.06 101 ILE A C 1
ATOM 804 O O . ILE A 1 101 ? 16.203 5.909 -11.282 1.00 92.06 101 ILE A O 1
ATOM 808 N N . VAL A 1 102 ? 16.076 4.824 -9.323 1.00 92.81 102 VAL A N 1
ATOM 809 C CA . VAL A 1 102 ? 15.398 5.908 -8.598 1.00 92.81 102 VAL A CA 1
ATOM 810 C C . VAL A 1 102 ? 16.392 7.010 -8.246 1.00 92.81 102 VAL A C 1
ATOM 812 O O . VAL A 1 102 ? 16.108 8.188 -8.468 1.00 92.81 102 VAL A O 1
ATOM 815 N N . LYS A 1 103 ? 17.588 6.646 -7.766 1.00 92.75 103 LYS A N 1
ATOM 816 C CA . LYS A 1 103 ? 18.681 7.595 -7.484 1.00 92.75 103 LYS A CA 1
ATOM 817 C C . LYS A 1 103 ? 19.146 8.331 -8.742 1.00 92.75 103 LYS A C 1
ATOM 819 O O . LYS A 1 103 ? 19.383 9.535 -8.684 1.00 92.75 103 LYS A O 1
ATOM 824 N N . ALA A 1 104 ? 19.193 7.635 -9.876 1.00 92.50 104 ALA A N 1
ATOM 825 C CA . ALA A 1 104 ? 19.497 8.201 -11.188 1.00 92.50 104 ALA A CA 1
ATOM 826 C C . ALA A 1 104 ? 18.358 9.062 -11.770 1.00 92.50 104 ALA A C 1
ATOM 828 O O . ALA A 1 104 ? 18.514 9.621 -12.848 1.00 92.50 104 ALA A O 1
ATOM 829 N N . LYS A 1 105 ? 17.218 9.201 -11.071 1.00 92.00 105 LYS A N 1
ATOM 830 C CA . LYS A 1 105 ? 16.029 9.952 -11.520 1.00 92.00 105 LYS A CA 1
ATOM 831 C C . LYS A 1 105 ? 15.419 9.424 -12.826 1.00 92.00 105 LYS A C 1
ATOM 833 O O . LYS A 1 105 ? 14.750 10.166 -13.537 1.00 92.00 105 LYS A O 1
ATOM 838 N N . HIS A 1 106 ? 15.608 8.139 -13.117 1.00 91.31 106 HIS A N 1
ATOM 839 C CA . HIS A 1 106 ? 15.044 7.464 -14.291 1.00 91.31 106 HIS A CA 1
ATOM 840 C C . HIS A 1 106 ? 13.732 6.725 -13.984 1.00 91.31 106 HIS A C 1
ATOM 842 O O . HIS A 1 106 ? 13.180 6.053 -14.848 1.00 91.31 106 HIS A O 1
ATOM 848 N N . ALA A 1 107 ? 13.230 6.831 -12.754 1.00 90.94 107 ALA A N 1
ATOM 849 C CA . ALA A 1 107 ? 12.042 6.126 -12.294 1.00 90.94 107 ALA A CA 1
ATOM 850 C C . ALA A 1 107 ? 11.026 7.083 -11.656 1.00 90.94 107 ALA A C 1
ATOM 852 O O . ALA A 1 107 ? 11.375 8.147 -11.136 1.00 90.94 107 ALA A O 1
ATOM 853 N N . ALA A 1 108 ? 9.754 6.681 -11.659 1.00 90.31 108 ALA A N 1
ATOM 854 C CA . ALA A 1 108 ? 8.677 7.446 -11.041 1.00 90.31 108 ALA A CA 1
ATOM 855 C C . ALA A 1 108 ? 8.878 7.575 -9.521 1.00 90.31 108 ALA A C 1
ATOM 857 O O . ALA A 1 108 ? 9.269 6.626 -8.841 1.00 90.31 108 ALA A O 1
ATOM 858 N N . LEU A 1 109 ? 8.548 8.734 -8.948 1.00 93.81 109 LEU A N 1
ATOM 859 C CA . LEU A 1 109 ? 8.699 9.001 -7.512 1.00 93.81 109 LEU A CA 1
ATOM 860 C C . LEU A 1 109 ? 7.444 8.617 -6.708 1.00 93.81 109 LEU A C 1
ATOM 862 O O . LEU A 1 109 ? 7.010 9.367 -5.837 1.00 93.81 109 LEU A O 1
ATOM 866 N N . THR A 1 110 ? 6.868 7.441 -6.973 1.00 92.81 110 THR A N 1
ATOM 867 C CA . THR A 1 110 ? 5.617 6.956 -6.351 1.00 92.81 110 THR A CA 1
ATOM 868 C C . THR A 1 110 ? 5.651 7.005 -4.818 1.00 92.81 110 THR A C 1
ATOM 870 O O . THR A 1 110 ? 4.683 7.426 -4.185 1.00 92.81 110 THR A O 1
ATOM 873 N N . HIS A 1 111 ? 6.801 6.685 -4.214 1.00 94.12 111 HIS A N 1
ATOM 874 C CA . HIS A 1 111 ? 7.029 6.756 -2.766 1.00 94.12 111 HIS A CA 1
ATOM 875 C C . HIS A 1 111 ? 6.885 8.171 -2.166 1.00 94.12 111 HIS A C 1
ATOM 877 O O . HIS A 1 111 ? 6.687 8.292 -0.958 1.00 94.12 111 HIS A O 1
ATOM 883 N N . LYS A 1 112 ? 6.951 9.233 -2.982 1.00 95.56 112 LYS A N 1
ATOM 884 C CA . LYS A 1 112 ? 6.733 10.635 -2.575 1.00 95.56 112 LYS A CA 1
ATOM 885 C C . LYS A 1 112 ? 5.319 11.142 -2.871 1.00 95.56 112 LYS A C 1
ATOM 887 O O . LYS A 1 112 ? 5.010 12.288 -2.564 1.00 95.56 112 LYS A O 1
ATOM 892 N N . GLY A 1 113 ? 4.469 10.323 -3.489 1.00 97.12 113 GLY A N 1
ATOM 893 C CA . GLY A 1 113 ? 3.100 10.704 -3.819 1.00 97.12 113 GLY A CA 1
ATOM 894 C C . GLY A 1 113 ? 2.202 10.843 -2.580 1.00 97.12 113 GLY A C 1
ATOM 895 O O . GLY A 1 113 ? 2.494 10.259 -1.532 1.00 97.12 113 GLY A O 1
ATOM 896 N N . PRO A 1 114 ? 1.060 11.548 -2.698 1.00 97.81 114 PRO A N 1
ATOM 897 C CA . PRO A 1 114 ? 0.159 11.815 -1.574 1.00 97.81 114 PRO A CA 1
ATOM 898 C C . PRO A 1 114 ? -0.359 10.537 -0.900 1.00 97.81 114 PRO A C 1
ATOM 900 O O . PRO A 1 114 ? -0.407 10.473 0.324 1.00 97.81 114 PRO A O 1
ATOM 903 N N . ARG A 1 115 ? -0.669 9.486 -1.675 1.00 97.94 115 ARG A N 1
ATOM 904 C CA . ARG A 1 115 ? -1.110 8.190 -1.125 1.00 97.94 115 ARG A CA 1
ATOM 905 C C . ARG A 1 115 ? -0.028 7.521 -0.282 1.00 97.94 115 ARG A C 1
ATOM 907 O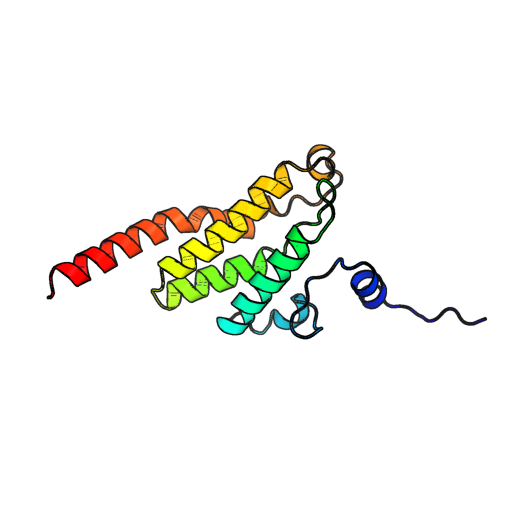 O . ARG A 1 115 ? -0.310 7.036 0.806 1.00 97.94 115 ARG A O 1
ATOM 914 N N . SER A 1 116 ? 1.218 7.545 -0.758 1.00 98.19 116 SER A N 1
ATOM 915 C CA . SER A 1 116 ? 2.357 7.004 -0.011 1.00 98.19 116 SER A CA 1
ATOM 916 C C . SER A 1 116 ? 2.519 7.715 1.332 1.00 98.19 116 SER A C 1
ATOM 918 O O . SER A 1 116 ? 2.601 7.071 2.375 1.00 98.19 116 SER A O 1
ATOM 920 N N . ILE A 1 117 ? 2.479 9.051 1.318 1.00 98.31 117 ILE A N 1
ATOM 921 C CA . ILE A 1 117 ? 2.567 9.875 2.530 1.00 98.31 117 ILE A CA 1
ATOM 922 C C . ILE A 1 117 ? 1.411 9.555 3.487 1.00 98.31 117 ILE A C 1
ATOM 924 O O . ILE A 1 117 ? 1.636 9.361 4.684 1.00 98.31 117 ILE A O 1
ATOM 928 N N . ALA A 1 118 ? 0.186 9.438 2.966 1.00 98.38 118 ALA A N 1
ATOM 929 C CA . ALA A 1 118 ? -0.984 9.085 3.761 1.00 98.38 118 ALA A CA 1
ATOM 930 C C . ALA A 1 118 ? -0.799 7.730 4.460 1.00 98.38 118 ALA A C 1
ATOM 932 O O . ALA A 1 118 ? -0.996 7.652 5.673 1.00 98.38 118 ALA A O 1
ATOM 933 N N . ILE A 1 119 ? -0.349 6.692 3.743 1.00 98.62 119 ILE A N 1
ATOM 934 C CA . ILE A 1 119 ? -0.069 5.369 4.323 1.00 98.62 119 ILE A CA 1
ATOM 935 C C . ILE A 1 119 ? 0.984 5.471 5.431 1.00 98.62 119 ILE A C 1
ATOM 937 O O . ILE A 1 119 ? 0.754 4.993 6.540 1.00 98.62 119 ILE A O 1
ATOM 941 N N . LEU A 1 120 ? 2.114 6.133 5.170 1.00 98.50 120 LEU A N 1
ATOM 942 C CA . LEU A 1 120 ? 3.232 6.219 6.117 1.00 98.50 120 LEU A CA 1
ATOM 943 C C . LEU A 1 120 ? 2.892 6.996 7.401 1.00 98.50 120 LEU A C 1
ATOM 945 O O . LEU A 1 120 ? 3.528 6.776 8.431 1.00 98.50 120 LEU A O 1
ATOM 949 N N . SER A 1 121 ? 1.878 7.866 7.372 1.00 98.31 121 SER A N 1
ATOM 950 C CA . SER A 1 121 ? 1.428 8.628 8.548 1.00 98.31 121 SER A CA 1
ATOM 951 C C . SER A 1 121 ? 0.476 7.859 9.483 1.00 98.31 121 SER A C 1
ATOM 953 O O . SER A 1 121 ? 0.357 8.191 10.664 1.00 98.31 121 SER A O 1
ATOM 955 N N . ARG A 1 122 ? -0.184 6.798 8.996 1.00 98.19 122 ARG A N 1
ATOM 956 C CA . ARG A 1 122 ? -1.196 6.026 9.749 1.00 98.19 122 ARG A CA 1
ATOM 957 C C . ARG A 1 122 ? -0.682 5.254 10.972 1.00 98.19 122 ARG A C 1
ATOM 959 O O . ARG A 1 122 ? -1.383 5.268 11.993 1.00 98.19 122 ARG A O 1
ATOM 966 N N . PRO A 1 123 ? 0.497 4.592 10.941 1.00 97.88 123 PRO A N 1
ATOM 967 C CA . PRO A 1 123 ? 0.911 3.676 12.004 1.00 97.88 123 PRO A CA 1
ATOM 968 C C . PRO A 1 123 ? 0.941 4.294 13.398 1.00 97.88 123 PRO A C 1
ATOM 970 O O . PRO A 1 123 ? 0.618 3.611 14.367 1.00 97.88 123 PRO A O 1
ATOM 973 N N . ALA A 1 124 ? 1.307 5.574 13.523 1.00 97.94 124 ALA A N 1
ATOM 974 C CA . ALA A 1 124 ? 1.383 6.246 14.818 1.00 97.94 124 ALA A CA 1
ATOM 975 C C . ALA A 1 124 ? 0.025 6.227 15.537 1.00 97.94 124 ALA A C 1
ATOM 977 O O . ALA A 1 124 ? -0.077 5.770 16.678 1.00 97.94 124 ALA A O 1
ATOM 978 N N . LYS A 1 125 ? -1.041 6.638 14.837 1.00 98.00 125 LYS A N 1
ATOM 979 C CA . LYS A 1 125 ? -2.385 6.652 15.416 1.00 98.00 125 LYS A CA 1
ATOM 980 C C . LYS A 1 125 ? -2.956 5.248 15.584 1.00 98.00 125 LYS A C 1
ATOM 982 O O . LYS A 1 125 ? -3.669 4.999 16.551 1.00 98.00 125 LYS A O 1
ATOM 987 N N . ALA A 1 126 ? -2.676 4.331 14.660 1.00 98.06 126 ALA A N 1
ATOM 988 C CA . ALA A 1 126 ? -3.124 2.941 14.763 1.00 98.06 126 ALA A CA 1
ATOM 989 C C . ALA A 1 126 ? -2.550 2.248 16.012 1.00 98.06 126 ALA A C 1
ATOM 991 O O . ALA A 1 126 ? -3.295 1.639 16.775 1.00 98.06 126 ALA A O 1
ATOM 992 N N . LYS A 1 127 ? -1.255 2.446 16.300 1.00 98.50 127 LYS A N 1
ATOM 993 C CA . LYS A 1 127 ? -0.594 1.930 17.513 1.00 98.50 127 LYS A CA 1
ATOM 994 C C . LYS A 1 127 ? -1.211 2.483 18.797 1.00 98.50 127 LYS A C 1
ATOM 996 O O . LYS A 1 127 ? -1.396 1.739 19.758 1.00 98.50 127 LYS A O 1
ATOM 1001 N N . GLU A 1 128 ? -1.543 3.775 18.828 1.00 98.25 128 GLU A N 1
ATOM 1002 C CA . GLU A 1 128 ? -2.232 4.388 19.972 1.00 98.25 128 GLU A CA 1
ATOM 1003 C C . GLU A 1 128 ? -3.609 3.748 20.210 1.00 98.25 128 GLU A C 1
ATOM 1005 O O . GLU A 1 128 ? -3.943 3.400 21.343 1.00 98.25 128 GLU A O 1
ATOM 1010 N N . LEU A 1 129 ? -4.398 3.566 19.147 1.00 98.12 129 LEU A N 1
ATOM 1011 C CA . LEU A 1 129 ? -5.733 2.974 19.240 1.00 98.12 129 LEU A CA 1
ATOM 1012 C C . LEU A 1 129 ? -5.685 1.501 19.658 1.00 98.12 129 LEU A C 1
ATOM 1014 O O . LEU A 1 129 ? -6.465 1.103 20.520 1.00 98.12 129 LEU A O 1
ATOM 1018 N N . LEU A 1 130 ? -4.730 0.727 19.137 1.00 97.81 130 LEU A N 1
ATOM 1019 C CA . LEU A 1 130 ? -4.507 -0.661 19.548 1.00 97.81 130 LEU A CA 1
ATOM 1020 C C . LEU A 1 130 ? -4.151 -0.763 21.039 1.00 97.81 130 LEU A C 1
ATOM 1022 O O . LEU A 1 130 ? -4.703 -1.591 21.760 1.00 97.81 130 LEU A O 1
ATOM 1026 N N . ARG A 1 131 ? -3.271 0.118 21.541 1.00 97.88 131 ARG A N 1
ATOM 1027 C CA . ARG A 1 131 ? -2.935 0.172 22.976 1.00 97.88 131 ARG A CA 1
ATOM 1028 C C . ARG A 1 131 ? -4.164 0.454 23.838 1.00 97.88 131 ARG A C 1
ATOM 1030 O O . ARG A 1 131 ? -4.333 -0.195 24.866 1.00 97.88 131 ARG A O 1
ATOM 1037 N N . LYS A 1 132 ? -5.015 1.398 23.423 1.00 96.94 132 LYS A N 1
ATOM 1038 C CA . LYS A 1 132 ? -6.267 1.726 24.126 1.00 96.94 132 LYS A CA 1
ATOM 1039 C C . LYS A 1 132 ? -7.242 0.548 24.123 1.00 96.94 132 LYS A C 1
ATOM 1041 O O . LYS A 1 132 ? -7.748 0.196 25.180 1.00 96.94 132 LYS A O 1
ATOM 1046 N N . GLN A 1 133 ? -7.437 -0.097 22.973 1.00 96.00 133 GLN A N 1
ATOM 1047 C CA . GLN A 1 133 ? -8.284 -1.286 22.833 1.00 96.00 133 GLN A CA 1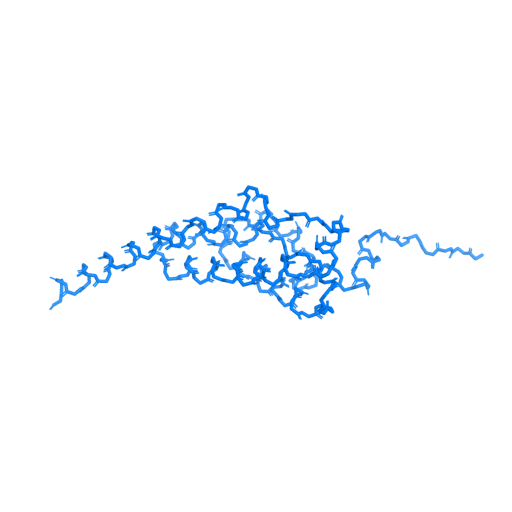
ATOM 1048 C C . GLN A 1 133 ? -7.838 -2.416 23.773 1.00 96.00 133 GLN A C 1
ATOM 1050 O O . GLN A 1 133 ? -8.656 -2.975 24.499 1.00 96.00 133 GLN A O 1
ATOM 1055 N N . ASN A 1 134 ? -6.532 -2.691 23.826 1.00 94.31 134 ASN A N 1
ATOM 1056 C CA . ASN A 1 134 ? -5.969 -3.719 24.701 1.00 94.31 134 ASN A CA 1
ATOM 1057 C C . ASN A 1 134 ? -6.070 -3.360 26.191 1.00 94.31 134 ASN A C 1
ATOM 1059 O O . ASN A 1 134 ? -6.221 -4.251 27.021 1.00 94.31 134 ASN A O 1
ATOM 1063 N N . ALA A 1 135 ? -5.973 -2.076 26.547 1.00 94.12 135 ALA A N 1
ATOM 1064 C CA . ALA A 1 135 ? -6.156 -1.628 27.926 1.00 94.12 135 ALA A CA 1
ATOM 1065 C C . ALA A 1 135 ? -7.613 -1.802 28.385 1.00 94.12 135 ALA A C 1
ATOM 1067 O O . ALA A 1 135 ? -7.842 -2.345 29.460 1.00 94.12 135 ALA A O 1
ATOM 1068 N N . SER A 1 136 ? -8.585 -1.424 27.547 1.00 90.62 136 SER A N 1
ATOM 1069 C CA . SER A 1 136 ? -10.014 -1.599 27.843 1.00 90.62 136 SER A CA 1
ATOM 1070 C C . SER A 1 136 ? -10.423 -3.068 27.975 1.00 90.62 136 SER A C 1
ATOM 1072 O O . SER A 1 136 ? -11.262 -3.390 28.810 1.00 90.62 136 SER A O 1
ATOM 1074 N N . ALA A 1 137 ? -9.817 -3.966 27.192 1.00 87.88 137 ALA A N 1
ATOM 1075 C CA . ALA A 1 137 ? -10.070 -5.403 27.300 1.00 87.88 137 ALA A CA 1
ATOM 1076 C C . ALA A 1 137 ? -9.568 -6.004 28.627 1.00 87.88 137 ALA A C 1
ATOM 1078 O O . ALA A 1 137 ? -10.169 -6.942 29.136 1.00 87.88 137 ALA A O 1
ATOM 1079 N N . LYS A 1 138 ? -8.490 -5.456 29.207 1.00 79.31 138 LYS A N 1
ATOM 1080 C CA . LYS A 1 138 ? -7.908 -5.933 30.476 1.00 79.31 138 LYS A CA 1
ATOM 1081 C C . LYS A 1 138 ? -8.629 -5.431 31.727 1.00 79.31 138 LYS A C 1
ATOM 1083 O O . LYS A 1 138 ? -8.441 -6.010 32.784 1.00 79.31 138 LYS A O 1
ATOM 1088 N N . SER A 1 139 ? -9.392 -4.343 31.633 1.00 71.88 139 SER A N 1
ATOM 1089 C CA . SER A 1 139 ? -10.135 -3.768 32.765 1.00 71.88 139 SER A CA 1
ATOM 1090 C C . SER A 1 139 ? -11.575 -4.279 32.888 1.00 71.88 139 SER A C 1
ATOM 1092 O O . SER A 1 139 ? -12.268 -3.890 33.821 1.00 71.88 139 SER A O 1
ATOM 1094 N N . GLY A 1 140 ? -12.051 -5.062 31.915 1.00 63.19 140 GLY A N 1
ATOM 1095 C CA . GLY A 1 140 ? -13.426 -5.573 31.851 1.00 63.19 140 GLY A CA 1
ATOM 1096 C C . GLY A 1 140 ? -13.561 -7.086 32.054 1.00 63.19 140 GLY A C 1
ATOM 1097 O O . GLY A 1 140 ? -14.651 -7.606 31.831 1.00 63.19 140 GLY A O 1
ATOM 1098 N N . GLY A 1 141 ? -12.479 -7.776 32.420 1.00 49.19 141 GLY A N 1
ATOM 1099 C CA . GLY A 1 141 ? -12.456 -9.192 32.804 1.00 49.19 141 GLY A CA 1
ATOM 1100 C C . GLY A 1 141 ? -11.842 -9.344 34.183 1.00 49.19 141 GLY A C 1
ATOM 1101 O O . GLY A 1 141 ? -12.239 -10.301 34.877 1.00 49.19 141 GLY A O 1
#

Secondary structure (DSSP, 8-state):
-PPP---HHHHHHHTT-S-EETTEEGGGGGGGTT-HHHHHHHHHHHHHHHHHSPTTSPPPPPHHHHHHHHHHHHHTT-HHHHHHHHHHHHHHHHHHTTSHHHHTT-S--GGGSHHHHHHHHHHHHHHHHHHHHHHHHHS--